Protein AF-A0A3C0U8H9-F1 (afdb_monomer_lite)

Foldseek 3Di:
DWEWEKEWEADPVGIDIDTPDTPDDDDDQHAYEYEYEQCAQLCDPPDPDPSVVVVVVLLVDPSYHYDYDHPADDPVNLVSPQWDWALDQLPVVRCVSSPDDVVVVVPDDPVQNVDPQWTWIGHHNDIDIDRDDDDPDDDDD

Secondary structure (DSSP, 8-state):
--EEEEEEEEETTEEEEEE---SS---S--EEEEEESSTTTTT-TT--SHHHHHHHHHHH-TTEEEEE--SS--HHHHHH-SEEEE---S-HHHHHHTT--HHHHTT--TTTTTSTTEEEEEETTEEEEEEPPPP------

pLDDT: mean 85.87, std 13.5, range [45.38, 97.06]

Sequence (141 aa):
RCCSVRFTRKTDDGFITDDEAPSHTSSNHARVIWLVDDADELLSPFNTSEEAARLTEALADPGITVMLAVEKASSTVLERCPTRIVFPTGERANDLMTGVPGTLLDGFSARDYTTVGRGVFVRQAQAFPVQCARFEGFSRP

Radius of gyration: 17.09 Å; chains: 1; bounding box: 39×32×50 Å

Structure (mmCIF, N/CA/C/O backbone):
data_AF-A0A3C0U8H9-F1
#
_entry.id   AF-A0A3C0U8H9-F1
#
loop_
_atom_site.group_PDB
_atom_site.id
_atom_site.type_symbol
_atom_site.label_atom_id
_atom_site.label_alt_id
_atom_site.label_comp_id
_atom_site.label_asym_id
_atom_site.label_entity_id
_atom_site.label_seq_id
_atom_site.pdbx_PDB_ins_code
_atom_site.Cartn_x
_atom_site.Cartn_y
_atom_site.Cartn_z
_atom_site.occupancy
_atom_site.B_iso_or_equiv
_atom_site.auth_seq_id
_atom_site.auth_comp_id
_atom_site.auth_asym_id
_atom_site.auth_atom_id
_atom_site.pdbx_PDB_model_num
ATOM 1 N N . ARG A 1 1 ? -11.292 1.843 -25.039 1.00 50.84 1 ARG A N 1
ATOM 2 C CA . ARG A 1 1 ? -9.887 2.315 -24.961 1.00 50.84 1 ARG A CA 1
ATOM 3 C C . ARG A 1 1 ? -9.046 1.075 -24.715 1.00 50.84 1 ARG A C 1
ATOM 5 O O . ARG A 1 1 ? -9.391 0.356 -23.790 1.00 50.84 1 ARG A O 1
ATOM 12 N N . CYS A 1 2 ? -8.066 0.777 -25.568 1.00 58.31 2 CYS A N 1
ATOM 13 C CA . CYS A 1 2 ? -7.163 -0.357 -25.352 1.00 58.31 2 CYS A CA 1
ATOM 14 C C . CYS A 1 2 ? -6.313 -0.065 -24.101 1.00 58.31 2 CYS A C 1
ATOM 16 O O . CYS A 1 2 ? -5.905 1.079 -23.900 1.00 58.31 2 CYS A O 1
ATOM 18 N N . CYS A 1 3 ? -6.129 -1.047 -23.228 1.00 68.81 3 CYS A N 1
ATOM 19 C CA . CYS A 1 3 ? -5.338 -0.939 -22.007 1.00 68.81 3 CYS A CA 1
ATOM 20 C C . CYS A 1 3 ? -4.533 -2.227 -21.887 1.00 68.81 3 CYS A C 1
ATOM 22 O O . CYS A 1 3 ? -5.103 -3.304 -22.049 1.00 68.81 3 CYS A O 1
ATOM 24 N N . SER A 1 4 ? -3.227 -2.110 -21.669 1.00 82.94 4 SER A N 1
ATOM 25 C CA . SER A 1 4 ? -2.367 -3.257 -21.388 1.00 82.94 4 SER A CA 1
ATOM 26 C C . SER A 1 4 ? -2.153 -3.346 -19.886 1.00 82.94 4 SER A C 1
ATOM 28 O O . SER A 1 4 ? -1.841 -2.336 -19.244 1.00 82.94 4 SER A O 1
ATOM 30 N N . VAL A 1 5 ? -2.318 -4.543 -19.337 1.00 86.38 5 VAL A N 1
ATOM 31 C CA . VAL A 1 5 ? -2.030 -4.819 -17.934 1.00 86.38 5 VAL A CA 1
ATOM 32 C C . VAL A 1 5 ? -0.695 -5.545 -17.861 1.00 86.38 5 VAL A C 1
ATOM 34 O O . VAL A 1 5 ? -0.452 -6.510 -18.579 1.00 86.38 5 VAL A O 1
ATOM 37 N N . ARG A 1 6 ? 0.186 -5.047 -17.004 1.00 90.31 6 ARG A N 1
ATOM 38 C CA . ARG A 1 6 ? 1.467 -5.654 -16.667 1.00 90.31 6 ARG A CA 1
ATOM 39 C C . ARG A 1 6 ? 1.416 -6.087 -15.215 1.00 90.31 6 ARG A C 1
ATOM 41 O O . ARG A 1 6 ? 0.940 -5.322 -14.375 1.00 90.31 6 ARG A O 1
ATOM 48 N N . PHE A 1 7 ? 1.927 -7.272 -14.916 1.00 92.19 7 PHE A N 1
ATOM 49 C CA . PHE A 1 7 ? 1.983 -7.794 -13.557 1.00 92.19 7 PHE A CA 1
ATOM 50 C C . PHE A 1 7 ? 3.414 -8.168 -13.189 1.00 92.19 7 PHE A C 1
ATOM 52 O O . PHE A 1 7 ? 4.028 -8.981 -13.868 1.00 92.19 7 PHE A O 1
ATOM 59 N N . THR A 1 8 ? 3.943 -7.598 -12.112 1.00 93.94 8 THR A N 1
ATOM 60 C CA . THR A 1 8 ? 5.229 -7.989 -11.532 1.00 93.94 8 THR A CA 1
ATOM 61 C C . THR A 1 8 ? 4.989 -8.657 -10.191 1.00 93.94 8 THR A C 1
ATOM 63 O O . THR A 1 8 ? 4.255 -8.116 -9.370 1.00 93.94 8 THR A O 1
ATOM 66 N N . ARG A 1 9 ? 5.630 -9.804 -9.960 1.00 92.75 9 ARG A N 1
ATOM 67 C CA . ARG A 1 9 ? 5.624 -10.505 -8.669 1.00 92.75 9 ARG A CA 1
ATOM 68 C C . ARG A 1 9 ? 7.022 -10.900 -8.244 1.00 92.75 9 ARG A C 1
ATOM 70 O O . ARG A 1 9 ? 7.880 -11.176 -9.087 1.00 92.75 9 ARG A O 1
ATOM 77 N N . LYS A 1 10 ? 7.215 -10.986 -6.933 1.00 91.94 10 LYS A N 1
ATOM 78 C CA . LYS A 1 10 ? 8.408 -11.570 -6.337 1.00 91.94 10 LYS A CA 1
ATOM 79 C C . LYS A 1 10 ? 8.353 -13.098 -6.415 1.00 91.94 10 LYS A C 1
ATOM 81 O O . LYS A 1 10 ? 7.308 -13.715 -6.226 1.00 91.94 10 LYS A O 1
ATOM 86 N N . THR A 1 11 ? 9.492 -13.701 -6.719 1.00 89.94 11 THR A N 1
ATOM 87 C CA . THR A 1 11 ? 9.737 -15.146 -6.711 1.00 89.94 11 THR A CA 1
ATOM 88 C C . THR A 1 11 ? 11.042 -15.428 -5.973 1.00 89.94 11 THR A C 1
ATOM 90 O O . THR A 1 11 ? 11.773 -14.494 -5.636 1.00 89.94 11 THR A O 1
ATOM 93 N N . ASP A 1 12 ? 11.354 -16.703 -5.745 1.00 88.75 12 ASP A N 1
ATOM 94 C CA . ASP A 1 12 ? 12.606 -17.105 -5.093 1.00 88.75 12 ASP A CA 1
ATOM 95 C C . ASP A 1 12 ? 13.852 -16.656 -5.883 1.00 88.75 12 ASP A C 1
ATOM 97 O O . ASP A 1 12 ? 14.880 -16.341 -5.287 1.00 88.75 12 ASP A O 1
ATOM 101 N N . ASP A 1 13 ? 13.738 -16.552 -7.212 1.00 88.38 13 ASP A N 1
ATOM 102 C CA . ASP A 1 13 ? 14.822 -16.164 -8.125 1.00 88.38 13 ASP A CA 1
ATOM 103 C C . ASP A 1 13 ? 14.859 -14.650 -8.428 1.00 88.38 13 ASP A C 1
ATOM 105 O O . ASP A 1 13 ? 15.644 -14.197 -9.263 1.00 88.38 13 ASP A O 1
ATOM 109 N N . GLY A 1 14 ? 14.008 -13.852 -7.772 1.00 88.50 14 GLY A N 1
ATOM 110 C CA . GLY A 1 14 ? 13.876 -12.410 -8.004 1.00 88.50 14 GLY A CA 1
ATOM 111 C C . GLY A 1 14 ? 12.508 -12.011 -8.561 1.00 88.50 14 GLY A C 1
ATOM 112 O O . GLY A 1 14 ? 11.507 -12.696 -8.346 1.00 88.50 14 GLY A O 1
ATOM 113 N N . PHE A 1 15 ? 12.432 -10.873 -9.251 1.00 91.44 15 PHE A N 1
ATOM 114 C CA . PHE A 1 15 ? 11.169 -10.329 -9.756 1.00 91.44 15 PHE A CA 1
ATOM 115 C C . PHE A 1 15 ? 10.886 -10.786 -11.188 1.00 91.44 15 PHE A C 1
ATOM 117 O O . PHE A 1 15 ? 11.720 -10.645 -12.078 1.00 91.44 15 PHE A O 1
ATOM 124 N N . ILE A 1 16 ? 9.673 -11.284 -11.429 1.00 91.31 16 ILE A N 1
ATOM 125 C CA . ILE A 1 16 ? 9.200 -11.675 -12.763 1.00 91.31 16 ILE A CA 1
ATOM 126 C C . ILE A 1 16 ? 8.082 -10.732 -13.181 1.00 91.31 16 ILE A C 1
ATOM 128 O O . ILE A 1 16 ? 7.207 -10.418 -12.376 1.00 91.31 16 ILE A O 1
ATOM 132 N N . THR A 1 17 ? 8.113 -10.291 -14.440 1.00 89.88 17 THR A N 1
ATOM 133 C CA . THR A 1 17 ? 7.100 -9.409 -15.026 1.00 89.88 17 THR A CA 1
ATOM 134 C C . THR A 1 17 ? 6.401 -10.093 -16.196 1.00 89.88 17 THR A C 1
ATOM 136 O O . THR A 1 17 ? 7.035 -10.397 -17.203 1.00 89.88 17 THR A O 1
ATOM 139 N N . ASP A 1 18 ? 5.094 -10.292 -16.059 1.00 87.00 18 ASP A N 1
ATOM 140 C CA . ASP A 1 18 ? 4.198 -10.800 -17.090 1.00 87.00 18 ASP A CA 1
ATOM 141 C C . ASP A 1 18 ? 3.559 -9.599 -17.821 1.00 87.00 18 ASP A C 1
ATOM 143 O O . ASP A 1 18 ? 2.805 -8.817 -17.233 1.00 87.00 18 ASP A O 1
ATOM 147 N N . ASP A 1 19 ? 3.873 -9.431 -19.108 1.00 76.25 19 ASP A N 1
ATOM 148 C CA . ASP A 1 19 ? 3.185 -8.487 -19.995 1.00 76.25 19 ASP A CA 1
ATOM 149 C C . ASP A 1 19 ? 1.967 -9.191 -20.612 1.00 76.25 19 ASP A C 1
ATOM 151 O O . ASP A 1 19 ? 2.125 -10.036 -21.499 1.00 76.25 19 ASP A O 1
ATOM 155 N N . GLU A 1 20 ? 0.736 -8.856 -20.200 1.00 62.09 20 GLU A N 1
ATOM 156 C CA . GLU A 1 20 ? -0.421 -9.269 -20.997 1.00 62.09 20 GLU A CA 1
ATOM 157 C C . GLU A 1 20 ? -0.392 -8.481 -22.310 1.00 62.09 20 GLU A C 1
ATOM 159 O O . GLU A 1 20 ? -0.612 -7.264 -22.349 1.00 62.09 20 GLU A O 1
ATOM 164 N N . ALA A 1 21 ? -0.082 -9.179 -23.407 1.00 48.09 21 ALA A N 1
ATOM 165 C CA . ALA A 1 21 ? -0.109 -8.593 -24.737 1.00 48.09 21 ALA A CA 1
ATOM 166 C C . ALA A 1 21 ? -1.494 -7.965 -24.986 1.00 48.09 21 ALA A C 1
ATOM 168 O O . ALA A 1 21 ? -2.514 -8.604 -24.706 1.00 48.09 21 ALA A O 1
ATOM 169 N N . PRO A 1 22 ? -1.569 -6.733 -25.521 1.00 51.72 22 PRO A N 1
ATOM 170 C CA . PRO A 1 22 ? -2.844 -6.075 -25.750 1.00 51.72 22 PRO A CA 1
ATOM 171 C C . PRO A 1 22 ? -3.700 -6.933 -26.687 1.00 51.72 22 PRO A C 1
ATOM 173 O O . PRO A 1 22 ? -3.352 -7.148 -27.851 1.00 51.72 22 PRO A O 1
ATOM 176 N N . SER A 1 23 ? -4.842 -7.412 -26.191 1.00 46.34 23 SER A N 1
ATOM 177 C CA . SER A 1 23 ? -5.876 -7.967 -27.057 1.00 46.34 23 SER A CA 1
ATOM 178 C C . SER A 1 23 ? -6.418 -6.818 -27.913 1.00 46.34 23 SER A C 1
ATOM 180 O O . SER A 1 23 ? -7.094 -5.908 -27.439 1.00 46.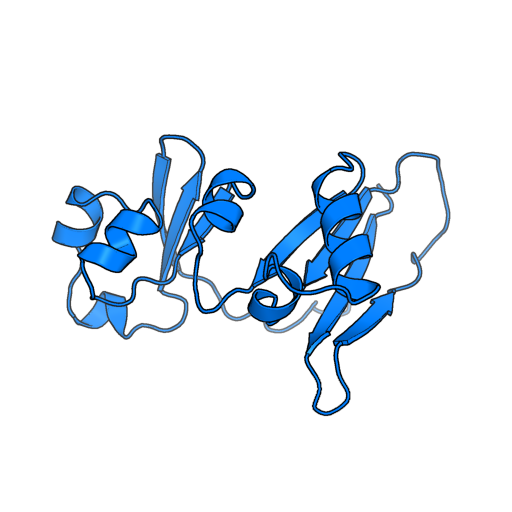34 23 SER A O 1
ATOM 182 N N . HIS A 1 24 ? -6.060 -6.859 -29.196 1.00 46.44 24 HIS A N 1
ATOM 183 C CA . HIS A 1 24 ? -6.418 -5.907 -30.248 1.00 46.44 24 HIS A CA 1
ATOM 184 C C . HIS A 1 24 ? -5.679 -4.558 -30.193 1.00 46.44 24 HIS A C 1
ATOM 186 O O . HIS A 1 24 ? -6.038 -3.604 -29.501 1.00 46.44 24 HIS A O 1
ATOM 192 N N . THR A 1 25 ? -4.648 -4.474 -31.033 1.00 52.81 25 THR A N 1
ATOM 193 C CA . THR A 1 25 ? -3.927 -3.258 -31.394 1.00 52.81 25 THR A CA 1
ATOM 194 C C . THR A 1 25 ? -4.840 -2.300 -32.156 1.00 52.81 25 THR A C 1
ATOM 196 O O . THR A 1 25 ? -5.179 -2.522 -33.316 1.00 52.81 25 THR A O 1
ATOM 199 N N . SER A 1 26 ? -5.233 -1.197 -31.516 1.00 45.81 26 SER A N 1
ATOM 200 C CA . SER A 1 26 ? -5.712 0.006 -32.206 1.00 45.81 26 SER A CA 1
ATOM 201 C C . SER A 1 26 ? -5.577 1.267 -31.338 1.00 45.81 26 SER A C 1
ATOM 203 O O . SER A 1 26 ? -6.287 1.455 -30.350 1.00 45.81 26 SER A O 1
ATOM 205 N N . SER A 1 27 ? -4.734 2.178 -31.832 1.00 45.88 27 SER A N 1
ATOM 206 C CA . SER A 1 27 ? -4.640 3.625 -31.567 1.00 45.88 27 SER A CA 1
ATOM 207 C C . SER A 1 27 ? -3.910 4.121 -30.303 1.00 45.88 27 SER A C 1
ATOM 209 O O . SER A 1 27 ? -4.284 3.784 -29.185 1.00 45.88 27 SER A O 1
ATOM 211 N N . ASN A 1 28 ? -2.900 4.974 -30.557 1.00 51.72 28 ASN A N 1
ATOM 212 C CA . ASN A 1 28 ? -2.229 6.095 -29.848 1.00 51.72 28 ASN A CA 1
ATOM 213 C C . ASN A 1 28 ? -2.604 6.541 -28.409 1.00 51.72 28 ASN A C 1
ATOM 215 O O . ASN A 1 28 ? -2.140 7.588 -27.974 1.00 51.72 28 ASN A O 1
ATOM 219 N N . HIS A 1 29 ? -3.415 5.807 -27.651 1.00 54.94 29 HIS A N 1
ATOM 220 C CA . HIS A 1 29 ? -3.842 6.146 -26.288 1.00 54.94 29 HIS A CA 1
ATOM 221 C C . HIS A 1 29 ? -3.953 4.897 -25.397 1.00 54.94 29 HIS A C 1
ATOM 223 O O . HIS A 1 29 ? -4.828 4.830 -24.526 1.00 54.94 29 HIS A O 1
ATOM 229 N N . ALA A 1 30 ? -3.121 3.879 -25.638 1.00 66.88 30 ALA A N 1
ATOM 230 C CA . ALA A 1 30 ? -3.082 2.703 -24.782 1.00 66.88 30 ALA A CA 1
ATOM 231 C C . ALA A 1 30 ? -2.465 3.091 -23.431 1.00 66.88 30 ALA A C 1
ATOM 233 O O . ALA A 1 30 ? -1.281 3.398 -23.356 1.00 66.88 30 ALA A O 1
ATOM 234 N N . ARG A 1 31 ? -3.285 3.144 -22.376 1.00 77.81 31 ARG A N 1
ATOM 235 C CA . ARG A 1 31 ? -2.783 3.321 -21.007 1.00 77.81 31 ARG A CA 1
ATOM 236 C C . ARG A 1 31 ? -2.255 1.986 -20.507 1.00 77.81 31 ARG A C 1
ATOM 238 O O . ARG A 1 31 ? -2.939 0.973 -20.667 1.00 77.81 31 ARG A O 1
ATOM 245 N N . VAL A 1 32 ? -1.087 2.006 -19.879 1.00 87.88 32 VAL A N 1
ATOM 246 C CA . VAL A 1 32 ? -0.532 0.834 -19.201 1.00 87.88 32 VAL A CA 1
ATOM 247 C C . VAL A 1 32 ? -0.984 0.871 -17.747 1.00 87.88 32 VAL A C 1
ATOM 249 O O . VAL A 1 32 ? -0.850 1.901 -17.086 1.00 87.88 32 VAL A O 1
ATOM 252 N N . ILE A 1 33 ? -1.524 -0.235 -17.247 1.00 90.88 33 ILE A N 1
ATOM 253 C CA . ILE A 1 33 ? -1.686 -0.456 -15.809 1.00 90.88 33 ILE A CA 1
ATOM 254 C C . ILE A 1 33 ? -0.609 -1.447 -15.399 1.00 90.88 33 ILE A C 1
ATOM 256 O O . ILE A 1 33 ? -0.568 -2.553 -15.928 1.00 90.88 33 ILE A O 1
ATOM 260 N N . TRP A 1 34 ? 0.260 -1.055 -14.475 1.00 93.31 34 TRP A N 1
ATOM 261 C CA . TRP A 1 34 ? 1.306 -1.922 -13.953 1.00 93.31 34 TRP A CA 1
ATOM 262 C C . TRP A 1 34 ? 1.020 -2.250 -12.493 1.00 93.31 34 TRP A C 1
ATOM 264 O O . TRP A 1 34 ? 1.088 -1.386 -11.624 1.00 93.31 34 TRP A O 1
ATOM 274 N N . LEU A 1 35 ? 0.669 -3.503 -12.240 1.00 94.56 35 LEU A N 1
ATOM 275 C CA . LEU A 1 35 ? 0.490 -4.062 -10.912 1.00 94.56 35 LEU A CA 1
ATOM 276 C C . LEU A 1 35 ? 1.832 -4.636 -10.445 1.00 94.56 35 LEU A C 1
ATOM 278 O O . LEU A 1 35 ? 2.412 -5.463 -11.146 1.00 94.56 35 LEU A O 1
ATOM 282 N N . VAL A 1 36 ? 2.327 -4.203 -9.290 1.00 94.75 36 VAL A N 1
ATOM 283 C CA . VAL A 1 36 ? 3.576 -4.698 -8.697 1.00 94.75 36 VAL A CA 1
ATOM 284 C C . VAL A 1 36 ? 3.261 -5.238 -7.314 1.00 94.75 36 VAL A C 1
ATOM 286 O O . VAL A 1 36 ? 2.910 -4.479 -6.410 1.00 94.75 36 VAL A O 1
ATOM 289 N N . ASP A 1 37 ? 3.358 -6.551 -7.184 1.00 93.38 37 ASP A N 1
ATOM 290 C CA . ASP A 1 37 ? 3.162 -7.279 -5.939 1.00 93.38 37 ASP A CA 1
ATOM 291 C C . ASP A 1 37 ? 4.474 -7.358 -5.143 1.00 93.38 37 ASP A C 1
ATOM 293 O O . ASP A 1 37 ? 5.553 -7.403 -5.743 1.00 93.38 37 ASP A O 1
ATOM 297 N N . ASP A 1 38 ? 4.387 -7.360 -3.810 1.00 92.62 38 ASP A N 1
ATOM 298 C CA . ASP A 1 38 ? 5.537 -7.367 -2.883 1.00 92.62 38 ASP A CA 1
ATOM 299 C C . ASP A 1 38 ? 6.637 -6.337 -3.227 1.00 92.62 38 ASP A C 1
ATOM 301 O O . ASP A 1 38 ? 7.834 -6.639 -3.317 1.00 92.62 38 ASP A O 1
ATOM 305 N N . ALA A 1 39 ? 6.233 -5.083 -3.442 1.00 93.00 39 ALA A N 1
ATOM 306 C CA . ALA A 1 39 ? 7.094 -4.043 -4.002 1.00 93.00 39 ALA A CA 1
ATOM 307 C C . ALA A 1 39 ? 8.130 -3.455 -3.020 1.00 93.00 39 ALA A C 1
ATOM 309 O O . ALA A 1 39 ? 8.959 -2.644 -3.437 1.00 93.00 39 ALA A O 1
ATOM 310 N N . ASP A 1 40 ? 8.119 -3.835 -1.737 1.00 91.12 40 ASP A N 1
ATOM 311 C CA . ASP A 1 40 ? 8.990 -3.286 -0.685 1.00 91.12 40 ASP A CA 1
ATOM 312 C C . ASP A 1 40 ? 10.477 -3.267 -1.075 1.00 91.12 40 ASP A C 1
ATOM 314 O O . ASP A 1 40 ? 11.175 -2.273 -0.868 1.00 91.12 40 ASP A O 1
ATOM 318 N N . GLU A 1 41 ? 10.967 -4.354 -1.676 1.00 91.56 41 GLU A N 1
ATOM 319 C CA . GLU A 1 41 ? 12.369 -4.475 -2.081 1.00 91.56 41 GLU A CA 1
ATOM 320 C C . GLU A 1 41 ? 12.707 -3.579 -3.278 1.00 91.56 41 GLU A C 1
ATOM 322 O O . GLU A 1 41 ? 13.761 -2.941 -3.283 1.00 91.56 41 GLU A O 1
ATOM 327 N N . LEU A 1 42 ? 11.815 -3.483 -4.270 1.00 91.62 42 LEU A N 1
ATOM 328 C CA . LEU A 1 42 ? 11.999 -2.624 -5.448 1.00 91.62 42 LEU A CA 1
ATOM 329 C C . LEU A 1 42 ? 11.940 -1.134 -5.099 1.00 91.62 42 LEU A C 1
ATOM 331 O O . LEU A 1 42 ? 12.554 -0.317 -5.778 1.00 91.62 42 LEU A O 1
ATOM 335 N N . LEU A 1 43 ? 11.212 -0.780 -4.039 1.00 89.94 43 LEU A N 1
ATOM 336 C CA . LEU A 1 43 ? 11.070 0.595 -3.554 1.00 89.94 43 LEU A CA 1
ATOM 337 C C . LEU A 1 43 ? 12.190 1.005 -2.587 1.00 89.9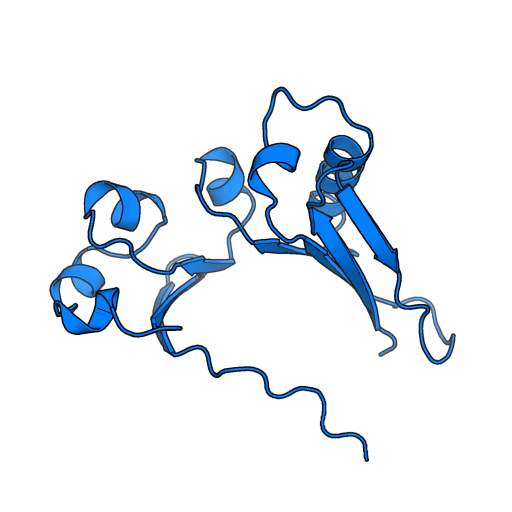4 43 LEU A C 1
ATOM 339 O O . LEU A 1 43 ? 12.241 2.163 -2.161 1.00 89.94 43 LEU A O 1
ATOM 343 N N . SER A 1 44 ? 13.085 0.082 -2.227 1.00 88.38 44 SER A N 1
ATOM 344 C CA . SER A 1 44 ? 14.234 0.389 -1.382 1.00 88.38 44 SER A CA 1
ATOM 345 C C . SER A 1 44 ? 15.171 1.379 -2.085 1.00 88.38 44 SER A C 1
ATOM 347 O O . SER A 1 44 ? 15.599 1.121 -3.211 1.00 88.38 44 SER A O 1
ATOM 349 N N . PRO A 1 45 ? 15.589 2.475 -1.420 1.00 85.44 45 PRO A N 1
ATOM 350 C CA . PRO A 1 45 ? 16.495 3.460 -2.014 1.00 85.44 45 PRO A CA 1
ATOM 351 C C . PRO A 1 45 ? 17.901 2.907 -2.295 1.00 85.44 45 PRO A C 1
ATOM 353 O O . PRO A 1 45 ? 18.685 3.551 -2.986 1.00 85.44 45 PRO A O 1
ATOM 356 N N . PHE A 1 46 ? 18.236 1.735 -1.745 1.00 89.19 46 PHE A N 1
ATOM 357 C CA . PHE A 1 46 ? 19.518 1.060 -1.953 1.00 89.19 46 PHE A CA 1
ATOM 358 C C . PHE A 1 46 ? 19.449 -0.040 -3.016 1.00 89.19 46 PHE A C 1
ATOM 360 O O . PHE A 1 46 ? 20.464 -0.679 -3.289 1.00 89.19 46 PHE A O 1
ATOM 367 N N . ASN A 1 47 ? 18.273 -0.296 -3.594 1.00 90.19 47 ASN A N 1
ATOM 368 C CA . ASN A 1 47 ? 18.137 -1.294 -4.641 1.00 90.19 47 ASN A CA 1
ATOM 369 C C . ASN A 1 47 ? 18.655 -0.730 -5.972 1.00 90.19 47 ASN A C 1
ATOM 371 O O . ASN A 1 47 ? 18.167 0.286 -6.461 1.00 90.19 47 ASN A O 1
ATOM 375 N N . THR A 1 48 ? 19.655 -1.394 -6.552 1.00 91.75 48 THR A N 1
ATOM 376 C CA . THR A 1 48 ? 20.290 -1.004 -7.822 1.00 91.75 48 THR A CA 1
ATOM 377 C C . THR A 1 48 ? 19.955 -1.953 -8.974 1.00 91.75 48 THR A C 1
ATOM 379 O O . THR A 1 48 ? 20.632 -1.927 -10.001 1.00 91.75 48 THR A O 1
ATOM 382 N N . SER A 1 49 ? 18.963 -2.828 -8.794 1.00 92.62 49 SER A N 1
ATOM 383 C CA . SER A 1 49 ? 18.476 -3.730 -9.842 1.00 92.62 49 SER A CA 1
ATOM 384 C C . SER A 1 49 ? 17.838 -2.963 -11.004 1.00 92.62 49 SER A C 1
ATOM 386 O O . SER A 1 49 ? 17.365 -1.831 -10.853 1.00 92.62 49 SER A O 1
ATOM 388 N N . GLU A 1 50 ? 17.807 -3.591 -12.179 1.00 90.62 50 GLU A N 1
ATOM 389 C CA . GLU A 1 50 ? 17.169 -3.007 -13.360 1.00 90.62 50 GLU A CA 1
ATOM 390 C C . GLU A 1 50 ? 15.654 -2.851 -13.145 1.00 90.62 50 GLU A C 1
ATOM 392 O O . GLU A 1 50 ? 15.046 -1.876 -13.583 1.00 90.62 50 GLU A O 1
ATOM 397 N N . GLU A 1 51 ? 15.041 -3.771 -12.405 1.00 91.00 51 GLU A N 1
ATOM 398 C CA . GLU A 1 51 ? 13.627 -3.761 -12.047 1.00 91.00 51 GLU A CA 1
ATOM 399 C C . GLU A 1 51 ? 13.267 -2.550 -11.177 1.00 91.00 51 GLU A C 1
ATOM 401 O O . GLU A 1 51 ? 12.260 -1.887 -11.437 1.00 91.00 51 GLU A O 1
ATOM 406 N N . ALA A 1 52 ? 14.108 -2.209 -10.193 1.00 92.00 52 ALA A N 1
ATOM 407 C CA . ALA A 1 52 ? 13.917 -1.025 -9.352 1.00 92.00 52 ALA A CA 1
ATOM 408 C C . ALA A 1 52 ? 14.052 0.281 -10.159 1.00 92.00 52 ALA A C 1
ATOM 410 O O . ALA A 1 52 ? 13.268 1.222 -9.977 1.00 92.00 52 ALA A O 1
ATOM 411 N N . ALA A 1 53 ? 14.999 0.328 -11.104 1.00 91.81 53 ALA A N 1
ATOM 412 C CA . ALA A 1 53 ? 15.152 1.458 -12.020 1.00 91.81 53 ALA A CA 1
ATOM 413 C C . ALA A 1 53 ? 13.915 1.624 -12.923 1.00 91.81 53 ALA A C 1
ATOM 415 O O . ALA A 1 53 ? 13.337 2.711 -12.981 1.00 91.81 53 ALA A O 1
ATOM 416 N N . ARG A 1 54 ? 13.432 0.535 -13.540 1.00 91.88 54 ARG A N 1
ATOM 417 C CA . ARG A 1 54 ? 12.214 0.534 -14.372 1.00 91.88 54 ARG A CA 1
ATOM 418 C C . ARG A 1 54 ? 10.973 0.961 -13.589 1.00 91.88 54 ARG A C 1
ATOM 420 O O . ARG A 1 54 ? 10.146 1.708 -14.111 1.00 91.88 54 ARG A O 1
ATOM 427 N N . LEU A 1 55 ? 10.832 0.513 -12.339 1.00 91.75 55 LEU A N 1
ATOM 428 C CA . LEU A 1 55 ? 9.725 0.931 -11.476 1.00 91.75 55 LEU A CA 1
ATOM 429 C C . LEU A 1 55 ? 9.775 2.437 -11.191 1.00 91.75 55 LEU A C 1
ATOM 431 O O . LEU A 1 55 ? 8.749 3.116 -11.243 1.00 91.75 55 LEU A O 1
ATOM 435 N N . THR A 1 56 ? 10.970 2.968 -10.933 1.00 90.50 56 THR A N 1
ATOM 436 C CA . THR A 1 56 ? 11.184 4.401 -10.701 1.00 90.50 56 THR A CA 1
ATOM 437 C C . THR A 1 56 ? 10.805 5.237 -11.924 1.00 90.50 56 THR A C 1
ATOM 439 O O . THR A 1 56 ? 10.121 6.251 -11.778 1.00 90.50 56 THR A O 1
ATOM 442 N N . GLU A 1 57 ? 11.197 4.802 -13.123 1.00 91.06 57 GLU A N 1
ATOM 443 C CA . GLU A 1 57 ? 10.820 5.451 -14.385 1.00 91.06 57 GLU A CA 1
ATOM 444 C C . GLU A 1 57 ? 9.303 5.421 -14.606 1.00 91.06 57 GLU A C 1
ATOM 446 O O . GLU A 1 57 ? 8.702 6.453 -14.903 1.00 91.06 57 GLU A O 1
ATOM 451 N N . ALA A 1 58 ? 8.655 4.273 -14.382 1.00 91.00 58 ALA A N 1
ATOM 452 C CA . ALA A 1 58 ? 7.210 4.144 -14.557 1.00 91.00 58 ALA A CA 1
ATOM 453 C C . ALA A 1 58 ? 6.396 4.986 -13.567 1.00 91.00 58 ALA A C 1
ATOM 455 O O . ALA A 1 58 ? 5.358 5.525 -13.938 1.00 91.00 58 ALA A O 1
ATOM 456 N N . LEU A 1 59 ? 6.867 5.148 -12.326 1.00 88.94 59 LEU A N 1
ATOM 457 C CA . LEU A 1 59 ? 6.239 6.045 -11.349 1.00 88.94 59 LEU A CA 1
ATOM 458 C C . LEU A 1 59 ? 6.314 7.526 -11.763 1.00 88.94 59 LEU A C 1
ATOM 460 O O . LEU A 1 59 ? 5.526 8.333 -11.268 1.00 88.94 59 LEU A O 1
ATOM 464 N N . ALA A 1 60 ? 7.251 7.894 -12.642 1.00 88.19 60 ALA A N 1
ATOM 465 C CA . ALA A 1 60 ? 7.383 9.244 -13.187 1.00 88.19 60 ALA A CA 1
ATOM 466 C C . ALA A 1 60 ? 6.628 9.445 -14.518 1.00 88.19 60 ALA A C 1
ATOM 468 O O . ALA A 1 60 ? 6.462 10.590 -14.946 1.00 88.19 60 ALA A O 1
ATOM 469 N N . ASP A 1 61 ? 6.160 8.372 -15.164 1.00 88.31 61 ASP A N 1
ATOM 470 C CA . 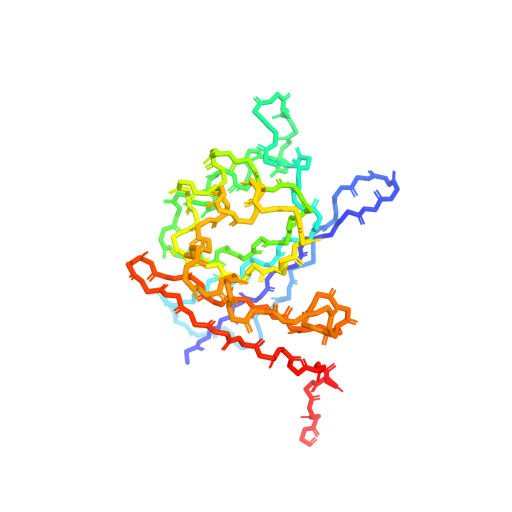ASP A 1 61 ? 5.477 8.421 -16.459 1.00 88.31 61 ASP A CA 1
ATOM 471 C C . ASP A 1 61 ? 3.944 8.537 -16.296 1.00 88.31 61 ASP A C 1
ATOM 473 O O . ASP A 1 61 ? 3.285 7.584 -15.873 1.00 88.31 61 ASP A O 1
ATOM 477 N N . PRO A 1 62 ? 3.312 9.659 -16.695 1.00 86.62 62 PRO A N 1
ATOM 478 C CA . PRO A 1 62 ? 1.858 9.823 -16.613 1.00 86.62 62 PRO A CA 1
ATOM 479 C C . PRO A 1 62 ? 1.059 8.899 -17.556 1.00 86.62 62 PRO A 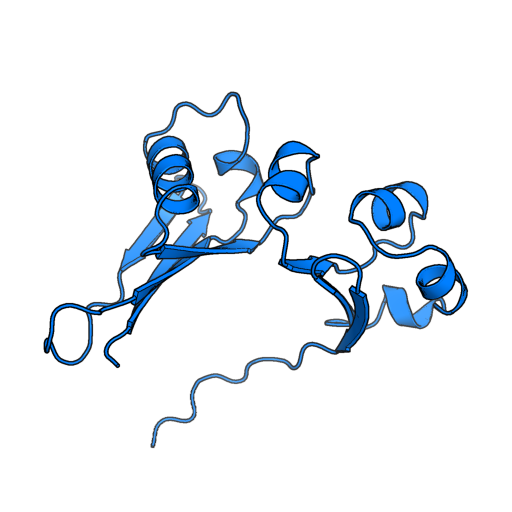C 1
ATOM 481 O O . PRO A 1 62 ? -0.168 8.809 -17.437 1.00 86.62 62 PRO A O 1
ATOM 484 N N . GLY A 1 63 ? 1.714 8.237 -18.514 1.00 87.38 63 GLY A N 1
ATOM 485 C CA . GLY A 1 63 ? 1.133 7.211 -19.379 1.00 87.38 63 GLY A CA 1
ATOM 486 C C . GLY A 1 63 ? 0.937 5.856 -18.690 1.00 87.38 63 GLY A C 1
ATOM 487 O O . GLY A 1 63 ? 0.154 5.034 -19.186 1.00 87.38 63 GLY A O 1
ATOM 488 N N . ILE A 1 64 ? 1.586 5.643 -17.539 1.00 89.69 64 ILE A N 1
ATOM 489 C CA . ILE A 1 64 ? 1.558 4.396 -16.774 1.00 89.69 64 ILE A CA 1
ATOM 490 C C . ILE A 1 64 ? 0.866 4.637 -15.431 1.00 89.69 64 ILE A C 1
ATOM 492 O O . ILE A 1 64 ? 1.232 5.500 -14.643 1.00 89.69 64 ILE A O 1
ATOM 496 N N . THR A 1 65 ? -0.169 3.853 -15.147 1.00 91.25 65 THR A N 1
ATOM 497 C CA . THR A 1 65 ? -0.762 3.790 -13.808 1.00 91.25 65 THR A CA 1
ATOM 498 C C . THR A 1 65 ? -0.130 2.631 -13.056 1.00 91.25 65 THR A C 1
ATOM 500 O O . THR A 1 65 ? -0.421 1.476 -13.358 1.00 91.25 65 THR A O 1
ATOM 503 N N . VAL A 1 66 ? 0.726 2.933 -12.083 1.00 92.19 66 VAL A N 1
ATOM 504 C CA . VAL A 1 66 ? 1.358 1.922 -11.228 1.00 92.19 66 VAL A CA 1
ATOM 505 C C . VAL A 1 66 ? 0.501 1.688 -9.982 1.00 92.19 66 VAL A C 1
ATOM 507 O O . VAL A 1 66 ? 0.112 2.637 -9.301 1.00 92.19 66 VAL A O 1
ATOM 510 N N . MET A 1 67 ? 0.206 0.427 -9.677 1.00 93.44 67 MET A N 1
ATOM 511 C CA . MET A 1 67 ? -0.428 -0.007 -8.433 1.00 93.44 67 MET A CA 1
ATOM 512 C C . MET A 1 67 ? 0.546 -0.916 -7.691 1.00 93.44 67 MET A C 1
ATOM 514 O O . MET A 1 67 ? 0.953 -1.947 -8.217 1.00 93.44 67 MET A O 1
ATOM 518 N N . LEU A 1 68 ? 0.913 -0.518 -6.477 1.00 94.19 68 LEU A N 1
ATOM 519 C CA . LEU A 1 68 ? 1.896 -1.209 -5.647 1.00 94.19 68 LEU A CA 1
ATOM 520 C C . LEU A 1 68 ? 1.179 -1.918 -4.496 1.00 94.19 68 LEU A C 1
ATOM 522 O O . LEU A 1 68 ? 0.374 -1.287 -3.805 1.00 94.19 68 LEU A O 1
ATOM 526 N N . ALA A 1 69 ? 1.504 -3.185 -4.262 1.00 94.25 69 ALA A N 1
ATOM 527 C CA . ALA A 1 69 ? 1.259 -3.840 -2.985 1.00 94.25 69 ALA A CA 1
ATOM 528 C C . ALA A 1 69 ? 2.548 -3.785 -2.158 1.00 94.25 69 ALA A C 1
ATOM 530 O O . ALA A 1 69 ? 3.622 -4.115 -2.657 1.00 94.25 69 ALA A O 1
ATOM 531 N N . VAL A 1 70 ? 2.441 -3.309 -0.919 1.00 92.50 70 VAL A N 1
ATOM 532 C CA . VAL A 1 70 ? 3.568 -3.193 0.013 1.00 92.50 70 VAL A CA 1
ATOM 533 C C . VAL A 1 70 ? 3.149 -3.673 1.392 1.00 92.50 70 VAL A C 1
ATOM 535 O O . VAL A 1 70 ? 2.025 -3.409 1.825 1.00 92.50 70 VAL A O 1
ATOM 538 N N . GLU A 1 71 ? 4.061 -4.334 2.095 1.00 90.19 71 GLU A N 1
ATOM 539 C CA . GLU A 1 71 ? 3.868 -4.724 3.492 1.00 90.19 71 GLU A CA 1
ATOM 540 C C . GLU A 1 71 ? 4.203 -3.555 4.430 1.00 90.19 71 GLU A C 1
ATOM 542 O O . GLU A 1 71 ? 3.487 -3.290 5.399 1.00 90.19 71 GLU A O 1
ATOM 547 N N . LYS A 1 72 ? 5.278 -2.814 4.132 1.00 84.56 72 LYS A N 1
ATOM 548 C CA . LYS A 1 72 ? 5.789 -1.718 4.959 1.00 84.56 72 LYS A CA 1
ATOM 549 C C . LYS A 1 72 ? 5.783 -0.417 4.175 1.00 84.56 72 LYS A C 1
ATOM 551 O O . LYS A 1 72 ? 6.648 -0.134 3.349 1.00 84.56 72 LYS A O 1
ATOM 556 N N . ALA A 1 73 ? 4.822 0.439 4.498 1.00 77.44 73 ALA A N 1
ATOM 557 C CA . ALA A 1 73 ? 4.770 1.773 3.925 1.00 77.44 73 ALA A CA 1
ATOM 558 C C . ALA A 1 73 ? 5.918 2.646 4.466 1.00 77.44 73 ALA A C 1
ATOM 560 O O . ALA A 1 73 ? 5.906 3.062 5.624 1.00 77.44 73 ALA A O 1
ATOM 561 N N . SER A 1 74 ? 6.904 2.956 3.621 1.00 81.25 74 SER A N 1
ATOM 562 C CA . SER A 1 74 ? 7.911 3.981 3.916 1.00 81.25 74 SER A CA 1
ATOM 563 C C . SER A 1 74 ? 7.379 5.380 3.588 1.00 81.25 74 SER A C 1
ATOM 565 O O . SER A 1 74 ? 6.498 5.543 2.739 1.00 81.25 74 SER A O 1
ATOM 567 N N . SER A 1 75 ? 7.934 6.419 4.218 1.00 78.31 75 SER A N 1
ATOM 568 C CA . SER A 1 75 ? 7.563 7.814 3.929 1.00 78.31 75 SER A CA 1
ATOM 569 C C . SER A 1 75 ? 7.706 8.158 2.441 1.00 78.31 75 SER A C 1
ATOM 571 O O . SER A 1 75 ? 6.813 8.770 1.861 1.00 78.31 75 SER A O 1
ATOM 573 N N . THR A 1 76 ? 8.772 7.683 1.794 1.00 76.00 76 THR A N 1
ATOM 574 C CA . THR A 1 76 ? 9.028 7.888 0.362 1.00 76.00 76 THR A CA 1
ATOM 575 C C . THR A 1 76 ? 7.926 7.304 -0.523 1.00 76.00 76 THR A C 1
ATOM 577 O O . THR A 1 76 ? 7.528 7.924 -1.511 1.00 76.00 76 THR A O 1
ATOM 580 N N . VAL A 1 77 ? 7.399 6.128 -0.173 1.00 78.75 77 VAL A N 1
ATOM 581 C CA . VAL A 1 77 ? 6.281 5.509 -0.901 1.00 78.75 77 VAL A CA 1
ATOM 582 C C . VAL A 1 77 ? 4.994 6.298 -0.668 1.00 78.75 77 VAL A C 1
ATOM 584 O O . VAL A 1 77 ? 4.249 6.568 -1.613 1.00 78.75 77 VAL A O 1
ATOM 587 N N . LEU A 1 78 ? 4.753 6.730 0.572 1.00 82.25 78 LEU A N 1
ATOM 588 C CA . LEU A 1 78 ? 3.562 7.493 0.946 1.00 82.25 78 LEU A CA 1
ATOM 589 C C . LEU A 1 78 ? 3.483 8.868 0.266 1.00 82.25 78 LEU A C 1
ATOM 591 O O . LEU A 1 78 ? 2.371 9.323 -0.016 1.00 82.25 78 LEU A O 1
ATOM 595 N N . GLU A 1 79 ? 4.620 9.506 -0.020 1.00 80.81 79 GLU A N 1
ATOM 596 C CA . GLU A 1 79 ? 4.701 10.765 -0.778 1.00 80.81 79 GLU A CA 1
ATOM 597 C C . GLU A 1 79 ? 4.358 10.586 -2.264 1.00 80.81 79 GLU A C 1
ATOM 599 O O . GLU A 1 79 ? 3.751 11.467 -2.874 1.00 80.81 79 GLU A O 1
ATOM 604 N N . ARG A 1 80 ? 4.711 9.435 -2.851 1.00 79.81 80 ARG A N 1
ATOM 605 C CA . ARG A 1 80 ? 4.499 9.138 -4.280 1.00 79.81 80 ARG A CA 1
ATOM 606 C C . ARG A 1 80 ? 3.136 8.516 -4.580 1.00 79.81 80 ARG A C 1
ATOM 608 O O . ARG A 1 80 ? 2.686 8.567 -5.720 1.00 79.81 80 ARG A O 1
ATOM 615 N N . CYS A 1 81 ? 2.468 7.961 -3.569 1.00 83.19 81 CYS A N 1
ATOM 616 C CA . CYS A 1 81 ? 1.191 7.260 -3.706 1.00 83.19 81 CYS A CA 1
ATOM 617 C C . CYS A 1 81 ? 0.054 8.036 -3.014 1.00 83.19 81 CYS A C 1
ATOM 619 O O . CYS A 1 81 ? -0.323 7.709 -1.884 1.00 83.19 81 CYS A O 1
ATOM 621 N N . PRO A 1 82 ? -0.527 9.065 -3.667 1.00 84.50 82 PRO A N 1
ATOM 622 C CA . PRO A 1 82 ? -1.552 9.923 -3.063 1.00 84.50 82 PRO A CA 1
ATOM 623 C C . PRO A 1 82 ? -2.921 9.243 -2.909 1.00 84.50 82 PRO A C 1
ATOM 625 O O . PRO A 1 82 ? -3.805 9.791 -2.250 1.00 84.50 82 PRO A O 1
ATOM 628 N N . THR A 1 83 ? -3.119 8.092 -3.560 1.00 91.75 83 THR A N 1
ATOM 629 C CA . THR A 1 83 ? -4.298 7.230 -3.418 1.00 91.75 83 THR A CA 1
ATOM 630 C C . THR A 1 83 ? -3.830 5.871 -2.923 1.00 91.75 83 THR A C 1
ATOM 632 O O . THR A 1 83 ? -2.945 5.280 -3.537 1.00 91.75 83 THR A O 1
ATOM 635 N N . ARG A 1 84 ? -4.405 5.383 -1.825 1.00 93.19 84 ARG A N 1
ATOM 636 C CA . ARG A 1 84 ? -3.992 4.131 -1.185 1.00 93.19 84 ARG A CA 1
ATOM 637 C C . ARG A 1 84 ? -5.165 3.431 -0.516 1.00 93.19 84 ARG A C 1
ATOM 639 O O . ARG A 1 84 ? -6.100 4.078 -0.047 1.00 93.19 84 ARG A O 1
ATOM 646 N N . ILE A 1 85 ? -5.088 2.108 -0.469 1.00 95.50 85 ILE A N 1
ATOM 647 C CA . ILE A 1 85 ? -5.915 1.277 0.402 1.00 95.50 85 ILE A CA 1
ATOM 648 C C . ILE A 1 85 ? -4.983 0.802 1.506 1.00 95.50 85 ILE A C 1
ATOM 650 O O . ILE A 1 85 ? -4.014 0.101 1.236 1.00 95.50 85 ILE A O 1
ATOM 654 N N . VAL A 1 86 ? -5.247 1.239 2.729 1.00 95.06 86 VAL A N 1
ATOM 655 C CA . VAL A 1 86 ? -4.504 0.816 3.915 1.00 95.06 86 VAL A CA 1
ATOM 656 C C . VAL A 1 86 ? -5.302 -0.287 4.591 1.00 95.06 86 VAL A C 1
ATOM 658 O O . VAL A 1 86 ? -6.504 -0.127 4.789 1.00 95.06 86 VAL A O 1
ATOM 661 N N . PHE A 1 87 ? -4.646 -1.378 4.973 1.00 95.38 87 PHE A N 1
ATOM 662 C CA . PHE A 1 87 ? -5.203 -2.380 5.880 1.00 95.38 87 PHE A CA 1
ATOM 663 C C . PHE A 1 87 ? -4.653 -2.091 7.284 1.00 95.38 87 PHE A C 1
ATOM 665 O O . PHE A 1 87 ? -3.469 -2.338 7.510 1.00 95.38 87 PHE A O 1
ATOM 672 N N . PRO A 1 88 ? -5.443 -1.490 8.199 1.00 94.19 88 PRO A N 1
ATOM 673 C CA . PRO A 1 88 ? -4.933 -1.065 9.498 1.00 94.19 88 PRO A CA 1
ATOM 674 C C . PRO A 1 88 ? -4.412 -2.236 10.323 1.00 94.19 88 PRO A C 1
ATOM 676 O O . PRO A 1 88 ? -5.022 -3.304 10.378 1.00 94.19 88 PRO A O 1
ATOM 679 N N . THR A 1 89 ? -3.290 -2.002 10.985 1.00 92.44 89 THR A N 1
ATOM 680 C CA . THR A 1 89 ? -2.552 -2.998 11.765 1.00 92.44 89 THR A CA 1
ATOM 681 C C . THR A 1 89 ? -3.041 -3.091 13.209 1.00 92.44 89 THR A C 1
ATOM 683 O O . THR A 1 89 ? -2.772 -4.080 13.889 1.00 92.44 89 THR A O 1
ATOM 686 N N . GLY A 1 90 ? -3.748 -2.064 13.694 1.00 91.88 90 GLY A N 1
ATOM 687 C CA . GLY A 1 90 ? -4.114 -1.914 15.103 1.00 91.88 90 GLY A CA 1
ATOM 688 C C . GLY A 1 90 ? -3.021 -1.251 15.942 1.00 91.88 90 GLY A C 1
ATOM 689 O O . GLY A 1 90 ? -3.267 -0.889 17.095 1.00 91.88 90 GLY A O 1
ATOM 690 N N . GLU A 1 91 ? -1.832 -1.039 15.374 1.00 93.69 91 GLU A N 1
ATOM 691 C CA . GLU A 1 91 ? -0.784 -0.222 15.972 1.00 93.69 91 GLU A CA 1
ATOM 692 C C . GLU A 1 91 ? -1.011 1.233 15.548 1.00 93.69 91 GLU A C 1
ATOM 694 O O . GLU A 1 91 ? -0.811 1.624 14.396 1.00 93.69 91 GLU A O 1
ATOM 699 N N . ARG A 1 92 ? -1.506 2.043 16.491 1.00 94.00 92 ARG A N 1
ATOM 700 C CA . ARG A 1 92 ? -2.023 3.383 16.193 1.00 94.00 92 ARG A CA 1
ATOM 701 C C . ARG A 1 92 ? -0.974 4.292 15.550 1.00 94.00 92 ARG A C 1
ATOM 703 O O . ARG A 1 92 ? -1.347 5.108 14.710 1.00 94.00 92 ARG A O 1
ATOM 710 N N . ALA A 1 93 ? 0.300 4.199 15.937 1.00 92.81 93 ALA A N 1
ATOM 711 C CA . ALA A 1 93 ? 1.332 5.061 15.366 1.00 92.81 93 ALA A CA 1
ATOM 712 C C . ALA A 1 93 ? 1.569 4.742 13.880 1.00 92.81 93 ALA A C 1
ATOM 714 O O . ALA A 1 93 ? 1.579 5.662 13.060 1.00 92.81 93 ALA A O 1
ATOM 715 N N . ASN A 1 94 ? 1.671 3.460 13.525 1.00 91.50 94 ASN A N 1
ATOM 716 C CA . ASN A 1 94 ? 1.781 2.995 12.145 1.00 91.50 94 ASN A CA 1
ATOM 717 C C . ASN A 1 94 ? 0.553 3.392 11.322 1.00 91.50 94 ASN A C 1
ATOM 719 O O . ASN A 1 94 ? 0.695 3.980 10.250 1.00 91.50 94 ASN A O 1
ATOM 723 N N . ASP A 1 95 ? -0.655 3.151 11.832 1.00 93.06 95 ASP A N 1
ATOM 724 C CA . ASP A 1 95 ? -1.881 3.437 11.081 1.00 93.06 95 ASP A CA 1
ATOM 725 C C . ASP A 1 95 ? -2.036 4.947 10.804 1.00 93.06 95 ASP A C 1
ATOM 727 O O . ASP A 1 95 ? -2.362 5.348 9.682 1.00 93.06 95 ASP A O 1
ATOM 731 N N . LEU A 1 96 ? -1.700 5.807 11.773 1.00 93.25 96 LEU A N 1
ATOM 732 C CA . LEU A 1 96 ? -1.644 7.260 11.567 1.00 93.25 96 LEU A CA 1
ATOM 733 C C . LEU A 1 96 ? -0.581 7.657 10.532 1.00 93.25 96 LEU A C 1
ATOM 735 O O . LEU A 1 96 ? -0.840 8.518 9.689 1.00 93.25 96 LEU A O 1
ATOM 739 N N . MET A 1 97 ? 0.598 7.025 10.563 1.00 91.25 97 MET A N 1
ATOM 740 C CA . MET A 1 97 ? 1.687 7.295 9.616 1.00 91.25 97 MET A CA 1
ATOM 741 C C . MET A 1 97 ? 1.270 7.007 8.169 1.00 91.25 97 MET A C 1
ATOM 743 O O . MET A 1 97 ? 1.615 7.769 7.270 1.00 91.25 97 MET A O 1
ATOM 747 N N . THR A 1 98 ? 0.463 5.967 7.939 1.00 91.31 98 THR A N 1
ATOM 748 C CA . THR A 1 98 ? -0.080 5.651 6.602 1.00 91.31 98 THR A CA 1
ATOM 749 C C . THR A 1 98 ? -1.157 6.635 6.113 1.00 91.31 98 THR A C 1
ATOM 751 O O . THR A 1 98 ? -1.606 6.566 4.964 1.00 91.31 98 THR A O 1
ATOM 754 N N . GLY A 1 99 ? -1.555 7.593 6.954 1.00 91.25 99 GLY A N 1
ATOM 755 C CA . GLY A 1 99 ? -2.532 8.630 6.635 1.00 91.25 99 GLY A CA 1
ATOM 756 C C . GLY A 1 99 ? -3.972 8.278 7.002 1.00 91.25 99 GLY A C 1
ATOM 757 O O . GLY A 1 99 ? -4.886 8.960 6.537 1.00 91.25 99 GLY A O 1
ATOM 758 N N . VAL A 1 100 ? -4.202 7.244 7.818 1.00 94.19 100 VAL A N 1
ATOM 759 C CA . VAL A 1 100 ? -5.533 6.978 8.377 1.00 94.19 100 VAL A CA 1
ATOM 760 C C . VAL A 1 100 ? -5.835 8.020 9.463 1.00 94.19 100 VAL A C 1
ATOM 762 O O . VAL A 1 100 ? -5.039 8.177 10.386 1.00 94.19 100 VAL A O 1
ATOM 765 N N . PRO A 1 101 ? -6.966 8.747 9.410 1.00 95.38 101 PRO A N 1
ATOM 766 C CA . PRO A 1 101 ? -7.301 9.718 10.446 1.00 95.38 101 PRO A CA 1
ATOM 767 C C . PRO A 1 101 ? -7.558 9.054 11.800 1.00 95.38 101 PRO A C 1
ATOM 769 O O . PRO A 1 101 ? -8.280 8.062 11.884 1.00 95.38 101 PRO A O 1
ATOM 772 N N . GLY A 1 102 ? -7.059 9.661 12.881 1.00 95.81 102 GLY A N 1
ATOM 773 C CA . GLY A 1 102 ? -7.275 9.158 14.243 1.00 95.81 102 GLY A CA 1
ATOM 774 C C . GLY A 1 102 ? -8.753 9.017 14.613 1.00 95.81 102 GLY A C 1
ATOM 775 O O . GLY A 1 102 ? -9.127 8.031 15.232 1.00 95.81 102 GLY A O 1
ATOM 776 N N . THR A 1 103 ? -9.609 9.928 14.142 1.00 95.25 103 THR A N 1
ATOM 777 C CA . THR A 1 103 ? -11.065 9.864 14.354 1.00 95.25 103 THR A CA 1
ATOM 778 C C . THR A 1 103 ? -11.716 8.637 13.717 1.00 95.25 103 THR A C 1
ATOM 780 O O . THR A 1 103 ? -12.734 8.159 14.208 1.00 95.25 103 THR A O 1
ATOM 783 N N . LEU A 1 104 ? -11.141 8.122 12.628 1.00 95.94 104 LEU A N 1
ATOM 784 C CA . LEU A 1 104 ? -11.598 6.896 11.985 1.00 95.94 104 LEU A CA 1
ATOM 785 C C . LEU A 1 104 ? -11.118 5.676 12.782 1.00 95.94 104 LEU A C 1
ATOM 787 O O . LEU A 1 104 ? -11.914 4.772 13.028 1.00 95.94 104 LEU A O 1
ATOM 791 N N . LEU A 1 105 ? -9.866 5.692 13.257 1.00 96.44 105 LEU A N 1
ATOM 792 C CA . LEU A 1 105 ? -9.320 4.652 14.141 1.00 96.44 105 LEU A CA 1
ATOM 793 C C . LEU A 1 105 ? -10.081 4.551 15.469 1.00 96.44 105 LEU A C 1
ATOM 795 O O . LEU A 1 105 ? -10.277 3.453 15.978 1.00 96.44 105 LEU A O 1
ATOM 799 N N . ASP A 1 106 ? -10.551 5.672 16.016 1.00 95.44 106 ASP A N 1
ATOM 800 C CA . ASP A 1 106 ? -11.348 5.698 17.251 1.00 95.44 106 ASP A CA 1
ATOM 801 C C . ASP A 1 106 ? -12.700 4.979 17.094 1.00 95.44 106 ASP A C 1
ATOM 803 O O . ASP A 1 106 ? -13.277 4.516 18.077 1.00 95.44 106 ASP A O 1
ATOM 807 N N . GLY A 1 107 ? -13.200 4.864 15.859 1.00 94.19 107 GLY A N 1
ATOM 808 C CA . GLY A 1 107 ? -14.413 4.117 15.529 1.00 94.19 107 GLY A CA 1
ATOM 809 C C . GLY A 1 107 ? -14.182 2.630 15.243 1.00 94.19 107 GLY A C 1
ATOM 810 O O . GLY A 1 107 ? -15.158 1.901 15.062 1.00 94.19 107 GLY A O 1
ATOM 811 N N . PHE A 1 108 ? -12.929 2.169 15.175 1.00 95.19 108 PHE A N 1
ATOM 812 C CA . PHE A 1 108 ? -12.612 0.775 14.869 1.00 95.19 108 PHE A CA 1
ATOM 813 C C . PHE A 1 108 ? -12.713 -0.103 16.117 1.00 95.19 108 PHE A C 1
ATOM 815 O O . PHE A 1 108 ? -12.162 0.188 17.177 1.00 95.19 108 PHE A O 1
ATOM 822 N N . SER A 1 109 ? -13.389 -1.234 15.967 1.00 94.94 109 SER A N 1
ATOM 823 C CA . SER A 1 109 ? -13.441 -2.314 16.946 1.00 94.94 109 SER A CA 1
ATOM 824 C C . SER A 1 109 ? -12.339 -3.348 16.693 1.00 94.94 109 SER A C 1
ATOM 826 O O . SER A 1 109 ? -11.760 -3.417 15.612 1.00 94.94 109 SER A O 1
ATOM 828 N N . ALA A 1 110 ? -12.101 -4.249 17.653 1.00 93.31 110 ALA A N 1
ATOM 829 C CA . ALA A 1 110 ? -11.176 -5.378 17.475 1.00 93.31 110 ALA A CA 1
ATOM 830 C C . ALA A 1 110 ? -11.510 -6.258 16.248 1.00 93.31 110 ALA A C 1
ATOM 832 O O . ALA A 1 110 ? -10.627 -6.862 15.637 1.00 93.31 110 ALA A O 1
ATOM 833 N N . ARG A 1 111 ? -12.792 -6.321 15.860 1.00 94.81 111 ARG A N 1
ATOM 834 C CA . ARG A 1 111 ? -13.231 -7.055 14.669 1.00 94.81 111 ARG A CA 1
ATOM 835 C C . ARG A 1 111 ? -12.769 -6.382 13.379 1.00 94.81 111 ARG A C 1
ATOM 837 O O . ARG A 1 111 ? -12.567 -7.070 12.380 1.00 94.81 111 ARG A O 1
ATOM 844 N N . ASP A 1 112 ? -12.598 -5.064 13.386 1.00 94.62 112 ASP A N 1
ATOM 845 C CA . ASP A 1 112 ? -12.239 -4.336 12.177 1.00 94.62 112 ASP A CA 1
ATOM 846 C C . ASP A 1 112 ? -10.818 -4.672 11.710 1.00 94.62 112 ASP A C 1
ATOM 848 O O . ASP A 1 112 ? -10.603 -4.845 10.516 1.00 94.62 112 ASP A O 1
ATOM 852 N N . TYR A 1 113 ? -9.901 -4.901 12.652 1.00 93.69 113 TYR A N 1
ATOM 853 C CA . TYR A 1 113 ? -8.513 -5.302 12.386 1.00 93.69 113 TYR A CA 1
ATOM 854 C C . TYR A 1 113 ? -8.348 -6.777 11.985 1.00 93.69 113 TYR A C 1
ATOM 856 O O . TYR A 1 113 ? -7.313 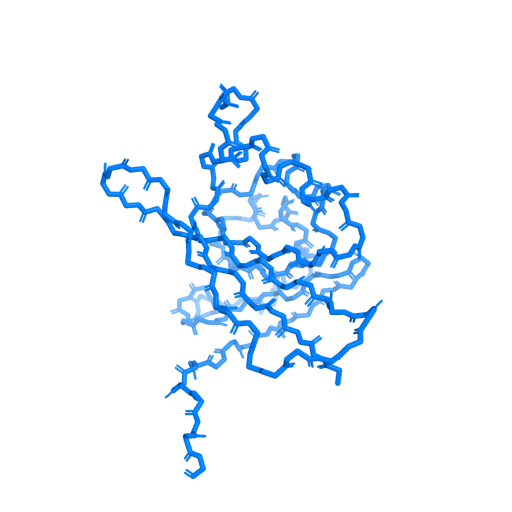-7.168 11.459 1.00 93.69 113 TYR A O 1
ATOM 864 N N . THR A 1 114 ? -9.352 -7.620 12.241 1.00 94.81 114 THR A N 1
ATOM 865 C CA . THR A 1 114 ? -9.292 -9.071 11.964 1.00 94.81 114 THR A CA 1
ATOM 866 C C . THR A 1 114 ? -10.152 -9.491 10.773 1.00 94.81 114 THR A C 1
ATOM 868 O O . THR A 1 114 ? -10.077 -10.631 10.314 1.00 94.81 114 THR A O 1
ATOM 871 N N . THR A 1 115 ? -10.974 -8.582 10.243 1.00 95.00 115 THR A N 1
ATOM 872 C CA . THR A 1 115 ? -11.826 -8.859 9.085 1.00 95.00 115 THR A CA 1
ATOM 873 C C . THR A 1 115 ? -11.011 -8.733 7.799 1.00 95.00 115 THR A C 1
ATOM 875 O O . THR A 1 115 ? -10.617 -7.637 7.412 1.00 95.00 115 THR A O 1
ATOM 878 N N . VAL A 1 116 ? -10.801 -9.848 7.093 1.00 93.69 116 VAL A N 1
ATOM 879 C CA . VAL A 1 116 ? -10.076 -9.867 5.810 1.00 93.69 116 VAL A CA 1
ATOM 880 C C . VAL A 1 116 ? -10.704 -8.887 4.815 1.00 93.69 116 VAL A C 1
ATOM 882 O O . VAL A 1 116 ? -11.926 -8.822 4.664 1.00 93.69 116 VAL A O 1
ATOM 885 N N . GLY A 1 117 ? -9.856 -8.110 4.139 1.00 94.25 117 GLY A N 1
ATOM 886 C CA . GLY A 1 117 ? -10.274 -7.103 3.165 1.00 94.25 117 GLY A CA 1
ATOM 887 C C . GLY A 1 117 ? -10.853 -5.826 3.780 1.00 94.25 117 GLY A C 1
ATOM 888 O O . GLY A 1 117 ? -11.207 -4.917 3.033 1.00 94.25 117 GLY A O 1
ATOM 889 N N . ARG A 1 118 ? -10.957 -5.721 5.111 1.00 96.75 118 ARG A N 1
ATOM 890 C CA . ARG A 1 118 ? -11.327 -4.464 5.761 1.00 96.75 118 ARG A CA 1
ATOM 891 C C . ARG A 1 118 ? -10.158 -3.498 5.727 1.00 96.75 118 ARG A C 1
ATOM 893 O O . ARG A 1 118 ? -9.087 -3.807 6.231 1.00 96.75 118 ARG A O 1
ATOM 900 N N . GLY A 1 119 ? -10.384 -2.321 5.165 1.00 96.56 119 GLY A N 1
ATOM 901 C CA . GLY A 1 119 ? -9.349 -1.310 5.044 1.00 96.56 119 GLY A CA 1
ATOM 902 C C . GLY A 1 119 ? -9.895 0.103 5.115 1.00 96.56 119 GLY A C 1
ATOM 903 O O . GLY A 1 119 ? -11.068 0.346 5.405 1.00 96.56 119 GLY A O 1
ATOM 904 N N . VAL A 1 120 ? -9.018 1.046 4.814 1.00 97.06 120 VAL A N 1
ATOM 905 C CA . VAL A 1 120 ? -9.315 2.466 4.700 1.00 97.06 120 VAL A CA 1
ATOM 906 C C . VAL A 1 120 ? -8.814 2.925 3.346 1.00 97.06 120 VAL A C 1
ATOM 908 O O . VAL A 1 120 ? -7.631 2.801 3.032 1.00 97.06 120 VAL A O 1
ATOM 911 N N . PHE A 1 121 ? -9.713 3.465 2.534 1.00 96.81 121 PHE A N 1
ATOM 912 C CA . PHE A 1 121 ? -9.313 4.156 1.321 1.00 96.81 121 PHE A CA 1
ATOM 913 C C . PHE A 1 121 ? -8.918 5.577 1.690 1.00 96.81 121 PHE A C 1
ATOM 915 O O . PHE A 1 121 ? -9.725 6.304 2.266 1.00 96.81 121 PHE A O 1
ATOM 922 N N . VAL A 1 122 ? -7.694 5.967 1.352 1.00 94.38 122 VAL A N 1
ATOM 923 C CA . VAL A 1 122 ? -7.150 7.303 1.592 1.00 94.38 122 VAL A CA 1
ATOM 924 C C . VAL A 1 122 ? -6.835 7.937 0.246 1.00 94.38 122 VAL A C 1
ATOM 926 O O . VAL A 1 122 ? -6.120 7.362 -0.578 1.00 94.38 122 VAL A O 1
ATOM 929 N N . ARG A 1 123 ? -7.360 9.140 0.021 1.00 92.12 123 ARG A N 1
ATOM 930 C CA . ARG A 1 123 ? -7.086 9.939 -1.172 1.00 92.12 123 ARG A CA 1
ATOM 931 C C . ARG A 1 123 ? -7.077 11.415 -0.817 1.00 92.12 123 ARG A C 1
ATOM 933 O O . ARG A 1 123 ? -8.107 11.975 -0.445 1.00 92.12 123 ARG A O 1
ATOM 940 N N . GLN A 1 124 ? -5.924 12.060 -0.997 1.00 82.50 124 GLN A N 1
ATOM 941 C CA . GLN A 1 124 ? -5.730 13.473 -0.651 1.00 82.50 124 GLN A CA 1
ATOM 942 C C . GLN A 1 124 ? -6.154 13.751 0.808 1.00 82.50 124 GLN A C 1
ATOM 944 O O . GLN A 1 124 ? -5.591 13.166 1.725 1.00 82.50 124 GLN A O 1
ATOM 949 N N . ALA A 1 125 ? -7.146 14.619 1.024 1.00 82.00 125 ALA A N 1
ATOM 950 C CA . ALA A 1 125 ? -7.662 14.988 2.344 1.00 82.00 125 ALA A CA 1
ATOM 951 C C . ALA A 1 125 ? -8.858 14.129 2.804 1.00 82.00 125 ALA A C 1
ATOM 953 O O . ALA A 1 125 ? -9.540 14.488 3.762 1.00 82.00 125 ALA A O 1
ATOM 954 N N . GLN A 1 126 ? -9.161 13.032 2.104 1.00 92.31 126 GLN A N 1
ATOM 955 C CA . GLN A 1 126 ? -10.294 12.163 2.408 1.00 92.31 126 GLN A CA 1
ATOM 956 C C . GLN A 1 126 ? -9.821 10.772 2.808 1.00 92.31 126 GLN A C 1
ATOM 958 O O . GLN A 1 126 ? -8.914 10.209 2.193 1.00 92.31 126 GLN A O 1
ATOM 963 N N . ALA A 1 127 ? -10.494 10.206 3.805 1.00 95.62 127 ALA A N 1
ATOM 964 C CA . ALA A 1 127 ? -10.359 8.809 4.164 1.00 95.62 127 ALA A CA 1
ATOM 965 C C . ALA A 1 127 ? -11.718 8.236 4.566 1.00 95.62 127 ALA A C 1
ATOM 967 O O . ALA A 1 127 ? -12.497 8.907 5.246 1.00 95.62 127 ALA A O 1
ATOM 968 N N . PHE A 1 128 ? -12.004 7.008 4.149 1.00 95.81 128 PHE A N 1
ATOM 969 C CA . PHE A 1 128 ? -13.238 6.317 4.513 1.00 95.81 128 PHE A CA 1
ATOM 970 C C . PHE A 1 128 ? -13.025 4.803 4.620 1.00 95.81 128 PHE A C 1
ATOM 972 O O . PHE A 1 128 ? -12.194 4.252 3.888 1.00 95.81 128 PHE A O 1
ATOM 979 N N . PRO A 1 129 ? -13.757 4.115 5.519 1.00 96.00 129 PRO A N 1
ATOM 980 C CA . PRO A 1 129 ? -13.688 2.664 5.628 1.00 96.00 129 PRO A CA 1
ATOM 981 C C . PRO A 1 129 ? -14.125 2.000 4.322 1.00 96.00 129 PRO A C 1
ATOM 983 O O . PRO A 1 129 ? -15.088 2.429 3.684 1.00 96.00 129 PRO A O 1
ATOM 986 N N . VAL A 1 130 ? -13.437 0.928 3.944 1.00 96.94 130 VAL A N 1
ATOM 987 C CA . VAL A 1 130 ? -13.763 0.108 2.777 1.00 96.94 130 VAL A CA 1
ATOM 988 C C . VAL A 1 130 ? -13.736 -1.371 3.133 1.00 96.94 130 VAL A C 1
ATOM 990 O O . VAL A 1 130 ? -13.049 -1.803 4.058 1.00 96.94 130 VAL A O 1
ATOM 993 N N . GLN A 1 131 ? -14.491 -2.155 2.370 1.00 96.00 131 GLN A N 1
ATOM 994 C CA . GLN A 1 131 ? -14.464 -3.609 2.422 1.00 96.00 131 GLN A CA 1
ATOM 995 C C . GLN A 1 131 ? -14.128 -4.122 1.024 1.00 96.00 131 GLN A C 1
ATOM 997 O O . GLN A 1 131 ? -14.968 -4.093 0.125 1.00 96.00 131 GLN A O 1
ATOM 1002 N N . CYS A 1 132 ? -12.895 -4.577 0.835 1.00 94.31 132 CYS A N 1
ATOM 1003 C CA . CYS A 1 132 ? -12.477 -5.235 -0.391 1.00 94.31 132 CYS A CA 1
ATOM 1004 C C . CYS A 1 132 ? -13.233 -6.558 -0.530 1.00 94.31 13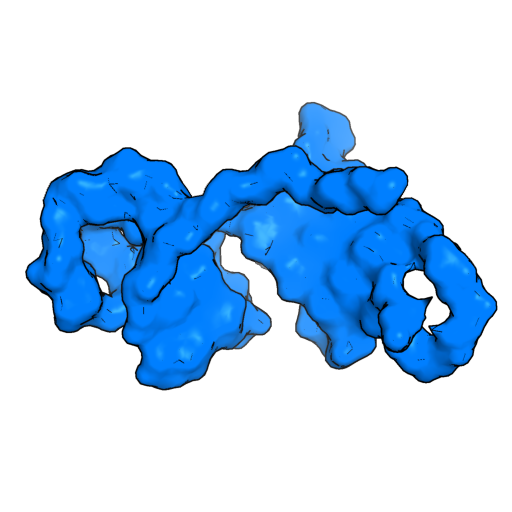2 CYS A C 1
ATOM 1006 O O . CYS A 1 132 ? -13.221 -7.399 0.376 1.00 94.31 132 CYS A O 1
ATOM 1008 N N . ALA A 1 133 ? -13.909 -6.724 -1.664 1.00 91.44 133 ALA A N 1
ATOM 1009 C CA . ALA A 1 133 ? -14.495 -7.996 -2.045 1.00 91.44 133 ALA A CA 1
ATOM 1010 C C . ALA A 1 133 ? -13.398 -8.924 -2.568 1.00 91.44 133 ALA A C 1
ATOM 1012 O O . ALA A 1 133 ? -12.432 -8.479 -3.193 1.00 91.44 133 ALA A O 1
ATOM 1013 N N . ARG A 1 134 ? -13.566 -10.226 -2.341 1.00 87.50 134 ARG A N 1
ATOM 1014 C CA . ARG A 1 134 ? -12.731 -11.220 -3.004 1.00 87.50 134 ARG A CA 1
ATOM 1015 C C . ARG A 1 134 ? -13.017 -11.160 -4.500 1.00 87.50 134 ARG A C 1
ATOM 1017 O O . ARG A 1 134 ? -14.169 -11.246 -4.914 1.00 87.50 134 ARG A O 1
ATOM 1024 N N . PHE A 1 135 ? -11.969 -11.017 -5.299 1.00 84.88 135 PHE A N 1
ATOM 1025 C CA . PHE A 1 135 ? -12.091 -11.155 -6.740 1.00 84.88 135 PHE A CA 1
ATOM 1026 C C . PHE A 1 135 ? -12.207 -12.643 -7.088 1.00 84.88 135 PHE A C 1
ATOM 1028 O O . PHE A 1 135 ? -11.310 -13.423 -6.776 1.00 84.88 135 PHE A O 1
ATOM 1035 N N . GLU A 1 136 ? -13.319 -13.044 -7.704 1.00 83.88 136 GLU A N 1
ATOM 1036 C CA . GLU A 1 136 ? -13.576 -14.439 -8.111 1.00 83.88 136 GLU A CA 1
ATOM 1037 C C . GLU A 1 136 ? -13.159 -14.724 -9.565 1.00 83.88 136 GLU A C 1
ATOM 1039 O O . GLU A 1 136 ? -13.478 -15.771 -10.124 1.00 83.88 136 GLU A O 1
ATOM 1044 N N . GLY A 1 137 ? -12.408 -13.804 -10.176 1.00 72.06 137 GLY A N 1
ATOM 1045 C CA . GLY A 1 137 ? -12.012 -13.864 -11.577 1.00 72.06 137 GLY A CA 1
ATOM 1046 C C . GLY A 1 137 ? -12.920 -13.032 -12.478 1.00 72.06 137 GLY A C 1
ATOM 1047 O O . GLY A 1 137 ? -13.996 -12.573 -12.093 1.00 72.06 137 GLY A O 1
ATOM 1048 N N . PHE A 1 138 ? -12.472 -12.828 -13.714 1.00 68.50 138 PHE A N 1
ATOM 1049 C CA . PHE A 1 138 ? -13.336 -12.296 -14.757 1.00 68.50 138 PHE A CA 1
ATOM 1050 C C . PHE A 1 138 ? -14.265 -13.425 -15.193 1.00 68.50 138 PHE A C 1
ATOM 1052 O O . PHE A 1 138 ? -13.792 -14.455 -15.678 1.00 68.50 138 PHE A O 1
ATOM 1059 N N . SER A 1 139 ? -15.576 -13.258 -15.012 1.00 54.34 139 SER A N 1
ATOM 1060 C CA . SER A 1 139 ? -16.555 -14.155 -15.623 1.00 54.34 139 SER A CA 1
ATOM 1061 C C . SER A 1 139 ? -16.263 -14.181 -17.122 1.00 54.34 139 SER A C 1
ATOM 1063 O O . SER A 1 139 ? -16.385 -13.152 -17.791 1.00 54.34 139 SER A O 1
ATOM 1065 N N . ARG A 1 140 ? -15.795 -15.319 -17.647 1.00 45.38 140 ARG A N 1
ATOM 1066 C CA . ARG A 1 140 ? -15.677 -15.472 -19.097 1.00 45.38 140 ARG A CA 1
ATOM 1067 C C . ARG A 1 140 ? -17.096 -15.380 -19.679 1.00 45.38 140 ARG A C 1
ATOM 1069 O O . ARG A 1 140 ? -17.981 -16.021 -19.110 1.00 45.38 140 ARG A O 1
ATOM 1076 N N . PRO A 1 141 ? -17.320 -14.564 -20.722 1.00 47.78 141 PRO A N 1
ATOM 1077 C CA . PRO A 1 141 ? -18.592 -14.556 -21.435 1.00 47.78 141 PRO A CA 1
ATOM 1078 C C . PRO A 1 141 ? -18.884 -15.917 -22.076 1.00 47.78 141 PRO A C 1
ATOM 1080 O O . PRO A 1 141 ? -17.913 -16.644 -22.399 1.00 47.78 141 PRO A O 1
#